Protein AF-A0A3D0ZCY0-F1 (afdb_monomer_lite)

Secondary structure (DSSP, 8-state):
--EEEEEEEEETTEEEEEEEEE-SS-S-------TTTHHHHHHHHHHHHHTTPPP--SS-TTS--EEEEE-TTSPBPPGGG-----TT-S----TT-TTSSS-HHHHHHHHHHHHHHHHHHHHHHHHHHHHH---

Sequence (135 aa):
MTKLKIYLENCYGIKKMEATLDFSEKNIVSIYAPNGIMKTSFAKTFEDICTNNITVDRIFHDRLTKREIKNDANASLAPEEIFVIKSYVAEYESDKVSTLLVNKELRKEYESIYEDIDKKKQNLLKNLKKISGFK

pLDDT: mean 83.45, std 13.23, range [45.06, 96.5]

Foldseek 3Di:
DFKKWWWKDLFQPCNTDTDIDGPNVHVDDDDDDDPDTDPVSVLVLLVCQLVVHDGHHPPDRPDDIDTQIADPVRDGDHSVNGDRDDPPDPDDDDPPPPPDPDDVVVSVVVVVVVVVVVVVVVVVVVVCCVVVVPD

Structure (mmCIF, N/CA/C/O backbone):
data_AF-A0A3D0ZCY0-F1
#
_entry.id   AF-A0A3D0ZCY0-F1
#
loop_
_atom_site.group_PDB
_atom_site.id
_atom_site.type_symbol
_atom_site.label_atom_id
_atom_site.label_alt_id
_atom_site.label_comp_id
_atom_site.label_asym_id
_atom_site.label_entity_id
_atom_site.label_seq_id
_atom_site.pdbx_PDB_ins_code
_atom_site.Cartn_x
_atom_site.Cartn_y
_atom_site.Cartn_z
_atom_site.occupancy
_atom_site.B_iso_or_equiv
_atom_site.auth_seq_id
_atom_site.auth_comp_id
_atom_site.auth_asym_id
_atom_site.auth_atom_id
_atom_site.pdbx_PDB_model_num
ATOM 1 N N . MET A 1 1 ? 9.627 6.728 8.991 1.00 68.38 1 MET A N 1
ATOM 2 C CA . MET A 1 1 ? 10.068 6.387 7.629 1.00 68.38 1 MET A CA 1
ATOM 3 C C . MET A 1 1 ? 10.230 7.682 6.857 1.00 68.38 1 MET A C 1
ATOM 5 O O . MET A 1 1 ? 9.286 8.462 6.830 1.00 68.38 1 MET A O 1
ATOM 9 N N . THR A 1 2 ? 11.420 7.949 6.332 1.00 86.69 2 THR A N 1
ATOM 10 C CA . THR A 1 2 ? 11.759 9.179 5.608 1.00 86.69 2 THR A CA 1
ATOM 11 C C . THR A 1 2 ? 11.940 8.933 4.120 1.00 86.69 2 THR A C 1
ATOM 13 O O . THR A 1 2 ? 11.706 9.851 3.354 1.00 86.69 2 THR A O 1
ATOM 16 N N . LYS A 1 3 ? 12.282 7.723 3.672 1.00 92.75 3 LYS A N 1
ATOM 17 C CA . LYS A 1 3 ? 12.366 7.384 2.249 1.00 92.75 3 LYS A CA 1
ATOM 18 C C . LYS A 1 3 ? 11.658 6.072 1.952 1.00 92.75 3 LYS A C 1
ATOM 20 O O . LYS A 1 3 ? 11.746 5.100 2.702 1.00 92.75 3 LYS A O 1
ATOM 25 N N . LEU A 1 4 ? 10.981 6.044 0.808 1.00 94.38 4 LEU A N 1
ATOM 26 C CA . LEU A 1 4 ? 10.402 4.837 0.238 1.00 94.38 4 LEU A CA 1
ATOM 27 C C . LEU A 1 4 ? 11.034 4.544 -1.113 1.00 94.38 4 LEU A C 1
ATOM 29 O O . LEU A 1 4 ? 10.813 5.277 -2.075 1.00 94.38 4 LEU A O 1
ATOM 33 N N . LYS A 1 5 ? 11.799 3.459 -1.194 1.00 96.12 5 LYS A N 1
ATOM 34 C CA . LYS A 1 5 ? 12.363 2.963 -2.449 1.00 96.12 5 LYS A CA 1
ATOM 35 C C . LYS A 1 5 ? 11.337 2.072 -3.126 1.00 96.12 5 LYS A C 1
ATOM 37 O O . LYS A 1 5 ? 10.848 1.118 -2.525 1.00 96.12 5 LYS A O 1
ATOM 42 N N . ILE A 1 6 ? 11.024 2.390 -4.372 1.00 95.56 6 ILE A N 1
ATOM 43 C CA . ILE A 1 6 ? 10.016 1.712 -5.173 1.00 95.56 6 ILE A CA 1
ATOM 44 C C . ILE A 1 6 ? 10.688 1.196 -6.435 1.00 95.56 6 ILE A C 1
ATOM 46 O O . ILE A 1 6 ? 11.246 1.974 -7.208 1.00 95.56 6 ILE A O 1
ATOM 50 N N . TYR A 1 7 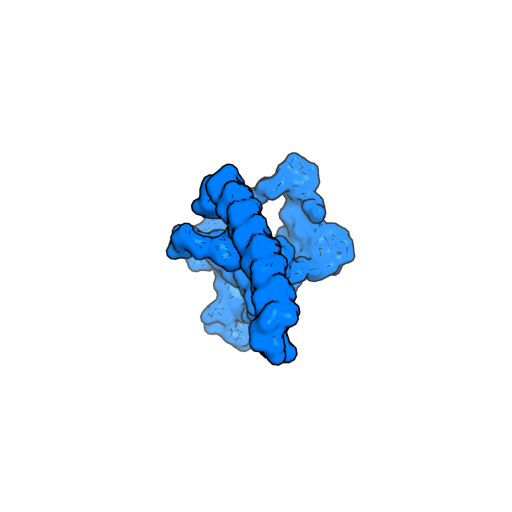? 10.574 -0.106 -6.654 1.00 96.50 7 TYR A N 1
ATOM 51 C CA . TYR A 1 7 ? 10.908 -0.767 -7.901 1.00 96.50 7 TYR A CA 1
ATOM 52 C C . TYR A 1 7 ? 9.735 -1.658 -8.311 1.00 96.50 7 TYR A C 1
ATOM 54 O O . TYR A 1 7 ? 9.429 -2.654 -7.654 1.00 96.50 7 TYR A O 1
ATOM 62 N N . LEU A 1 8 ? 9.060 -1.278 -9.393 1.00 95.38 8 LEU A N 1
ATOM 63 C CA . LEU A 1 8 ? 7.928 -2.004 -9.963 1.00 95.38 8 LEU A CA 1
ATOM 64 C C . LEU A 1 8 ? 8.238 -2.361 -11.416 1.00 95.38 8 LEU A C 1
ATOM 66 O O . LEU A 1 8 ? 8.637 -1.493 -12.191 1.00 95.38 8 LEU A O 1
ATOM 70 N N . GLU A 1 9 ? 8.007 -3.609 -11.803 1.00 95.12 9 GLU A N 1
ATOM 71 C CA . GLU A 1 9 ? 8.164 -4.101 -13.173 1.00 95.12 9 GLU A CA 1
ATOM 72 C C . GLU A 1 9 ? 7.003 -5.047 -13.497 1.00 95.12 9 GLU A C 1
ATOM 74 O O . GLU A 1 9 ? 6.728 -5.970 -12.733 1.00 95.12 9 GLU A O 1
ATOM 79 N N . ASN A 1 10 ? 6.307 -4.811 -14.610 1.00 93.94 10 ASN A N 1
ATOM 80 C CA . ASN A 1 10 ? 5.100 -5.543 -15.021 1.00 93.94 10 ASN A CA 1
ATOM 81 C C . ASN A 1 10 ? 4.007 -5.623 -13.927 1.00 93.94 10 ASN A C 1
ATOM 83 O O . ASN A 1 10 ? 3.350 -6.649 -13.765 1.00 93.94 10 ASN A O 1
ATOM 87 N N . CYS A 1 11 ? 3.801 -4.542 -13.164 1.00 93.75 11 CYS A N 1
ATOM 88 C CA . CYS A 1 11 ? 2.752 -4.450 -12.136 1.00 93.75 11 CYS A CA 1
ATOM 89 C C . CYS A 1 11 ? 1.505 -3.770 -12.712 1.00 93.75 11 CYS A C 1
ATOM 91 O O . CYS A 1 11 ? 1.524 -2.559 -12.948 1.00 93.75 11 CYS A O 1
ATOM 93 N N . TYR A 1 12 ? 0.427 -4.518 -12.978 1.00 92.19 12 TYR A N 1
ATOM 94 C CA . TYR A 1 12 ? -0.819 -3.996 -13.568 1.00 92.19 12 TYR A CA 1
ATOM 95 C C . TYR A 1 12 ? -0.641 -3.165 -14.860 1.00 92.19 12 TYR A C 1
ATOM 97 O O . TYR A 1 12 ? -1.479 -2.330 -15.194 1.00 92.19 12 TYR A O 1
ATOM 105 N N . GLY A 1 13 ? 0.431 -3.404 -15.623 1.00 87.81 13 GLY A N 1
ATOM 106 C CA . GLY A 1 13 ? 0.763 -2.653 -16.840 1.00 87.81 13 GLY A CA 1
ATOM 107 C C . GLY A 1 13 ? 1.772 -1.512 -16.644 1.00 87.81 13 GLY A C 1
ATOM 108 O O . GLY A 1 13 ? 2.131 -0.839 -17.614 1.00 87.81 13 GLY A O 1
ATOM 109 N N . ILE A 1 14 ? 2.286 -1.299 -15.426 1.00 91.25 14 ILE A N 1
ATOM 110 C CA . ILE A 1 14 ? 3.510 -0.517 -15.208 1.00 91.25 14 ILE A CA 1
ATOM 111 C C . ILE A 1 14 ? 4.674 -1.321 -15.786 1.00 91.25 14 ILE A C 1
ATOM 113 O O . ILE A 1 14 ? 5.086 -2.310 -15.190 1.00 91.25 14 ILE A O 1
ATOM 117 N N . LYS A 1 15 ? 5.211 -0.898 -16.939 1.00 89.75 15 LYS A N 1
ATOM 118 C CA . LYS A 1 15 ? 6.360 -1.571 -17.573 1.00 89.75 15 LYS A CA 1
ATOM 119 C C . LYS A 1 15 ? 7.564 -1.609 -16.633 1.00 89.75 15 LYS A C 1
ATOM 121 O O . LYS A 1 15 ? 8.056 -2.681 -16.321 1.00 89.75 15 LYS A O 1
ATOM 126 N N . LYS A 1 16 ? 8.002 -0.434 -16.179 1.00 92.56 16 LYS A N 1
ATOM 127 C CA . LYS A 1 16 ? 9.056 -0.262 -15.181 1.00 92.56 16 LYS A CA 1
ATOM 128 C C . LYS A 1 16 ? 8.866 1.078 -14.472 1.00 92.56 16 LYS A C 1
ATOM 130 O O . LYS A 1 16 ? 8.587 2.081 -15.129 1.00 92.56 16 LYS A O 1
ATOM 135 N N . MET A 1 17 ? 9.029 1.100 -13.158 1.00 92.06 17 MET A N 1
ATOM 136 C CA . MET A 1 17 ? 9.092 2.305 -12.338 1.00 92.06 17 MET A CA 1
ATOM 137 C C . MET A 1 17 ? 10.159 2.100 -11.272 1.00 92.06 17 MET A C 1
ATOM 139 O O . MET A 1 17 ? 10.084 1.150 -10.502 1.00 92.06 17 MET A O 1
ATOM 143 N N . GLU A 1 18 ? 11.124 3.008 -11.226 1.00 95.69 18 GLU A N 1
ATOM 144 C CA . GLU A 1 18 ? 12.181 3.029 -10.224 1.00 95.69 18 GLU A CA 1
ATOM 145 C C . GLU A 1 18 ? 12.243 4.446 -9.661 1.00 95.69 18 GLU A C 1
ATOM 147 O O . GLU A 1 18 ? 12.520 5.399 -10.388 1.00 95.69 18 GLU A O 1
ATOM 152 N N . ALA A 1 19 ? 11.870 4.601 -8.395 1.00 94.12 19 ALA A N 1
ATOM 153 C CA . ALA A 1 19 ? 11.757 5.904 -7.757 1.00 94.12 19 ALA A CA 1
ATOM 154 C C . ALA A 1 19 ? 12.033 5.796 -6.259 1.00 94.12 19 ALA A C 1
ATOM 156 O O . ALA A 1 19 ? 11.746 4.781 -5.630 1.00 94.12 19 ALA A O 1
ATOM 157 N N . THR A 1 20 ? 12.552 6.873 -5.676 1.00 94.94 20 THR A N 1
ATOM 158 C CA . THR A 1 20 ? 12.608 7.034 -4.221 1.00 94.94 20 THR A CA 1
ATOM 159 C C . THR A 1 20 ? 11.703 8.194 -3.840 1.00 94.94 20 THR A C 1
ATOM 161 O O . THR A 1 20 ? 11.930 9.316 -4.285 1.00 94.94 20 THR A O 1
ATOM 164 N N . LEU A 1 21 ? 10.666 7.922 -3.050 1.00 93.75 21 LEU A N 1
ATOM 165 C CA . LEU A 1 21 ? 9.806 8.956 -2.483 1.00 93.75 21 LEU A CA 1
ATOM 166 C C . LEU A 1 21 ? 10.451 9.444 -1.188 1.00 93.75 21 LEU A C 1
ATOM 168 O O . LEU A 1 21 ? 10.631 8.650 -0.266 1.00 93.75 21 LEU A O 1
ATOM 172 N N . ASP A 1 22 ? 10.832 10.717 -1.142 1.00 93.00 22 ASP A N 1
ATOM 173 C CA . ASP A 1 22 ? 11.452 11.336 0.027 1.00 93.00 22 ASP A CA 1
ATOM 174 C C . ASP A 1 22 ? 10.403 12.118 0.825 1.00 93.00 22 ASP A C 1
ATOM 176 O O . ASP A 1 22 ? 9.752 13.026 0.310 1.00 93.00 22 ASP A O 1
ATOM 180 N N . PHE A 1 23 ? 10.239 11.727 2.081 1.00 92.44 23 PHE A N 1
ATOM 181 C CA . PHE A 1 23 ? 9.330 12.293 3.066 1.00 92.44 23 PHE A CA 1
ATOM 182 C C . PHE A 1 23 ? 10.063 13.094 4.158 1.00 92.44 23 PHE A C 1
ATOM 184 O O . PHE A 1 23 ? 9.449 13.462 5.159 1.00 92.44 23 PHE A O 1
ATOM 191 N N . SER A 1 24 ? 11.374 13.331 4.015 1.00 90.12 24 SER A N 1
ATOM 192 C CA . SER A 1 24 ? 12.184 14.046 5.015 1.00 90.12 24 SER A CA 1
ATOM 193 C C . SER A 1 24 ? 11.768 15.508 5.196 1.00 90.12 24 SER A C 1
ATOM 195 O O . SER A 1 24 ? 11.722 15.985 6.327 1.00 90.12 24 SER A O 1
ATOM 197 N N . GLU A 1 25 ? 11.421 16.201 4.108 1.00 88.56 25 GLU A N 1
ATOM 198 C CA . GLU A 1 25 ? 10.946 17.591 4.157 1.00 88.56 25 GLU A CA 1
ATOM 199 C C . GLU A 1 25 ? 9.425 17.698 4.339 1.00 88.56 25 GLU A C 1
ATOM 201 O O . GLU A 1 25 ? 8.939 18.583 5.044 1.00 88.56 25 GLU A O 1
ATOM 206 N N . LYS A 1 26 ? 8.652 16.814 3.689 1.00 90.00 26 LYS A N 1
ATOM 207 C CA . LYS A 1 26 ? 7.181 16.790 3.743 1.00 90.00 26 LYS A CA 1
ATOM 208 C C . LYS A 1 26 ? 6.667 15.361 3.805 1.00 90.00 26 LYS A C 1
ATOM 210 O O . LYS A 1 26 ? 7.101 14.509 3.048 1.00 90.00 26 LYS A O 1
ATOM 215 N N . ASN A 1 27 ? 5.638 15.118 4.607 1.00 89.31 27 ASN A N 1
ATOM 216 C CA . ASN A 1 27 ? 4.989 13.807 4.731 1.00 89.31 27 ASN A CA 1
ATOM 217 C C . ASN A 1 27 ? 4.000 13.479 3.591 1.00 89.31 27 ASN A C 1
ATOM 219 O O . ASN A 1 27 ? 3.221 12.536 3.708 1.00 89.31 27 ASN A O 1
ATOM 223 N N . ILE A 1 28 ? 3.996 14.261 2.508 1.00 90.94 28 ILE A N 1
ATOM 224 C CA . ILE A 1 28 ? 3.062 14.127 1.386 1.00 90.94 28 ILE A CA 1
ATOM 225 C C . ILE A 1 28 ? 3.850 14.198 0.083 1.00 90.94 28 ILE A C 1
ATOM 227 O O . ILE A 1 28 ? 4.629 15.126 -0.131 1.00 90.94 28 ILE A O 1
ATOM 231 N N . VAL A 1 29 ? 3.575 13.252 -0.814 1.00 92.06 29 VAL A N 1
ATOM 232 C CA . VAL A 1 29 ? 4.116 13.224 -2.174 1.00 92.06 29 VAL A CA 1
ATOM 233 C C . VAL A 1 29 ? 2.963 13.170 -3.168 1.00 92.06 29 VAL A C 1
ATOM 235 O O . VAL A 1 29 ? 2.018 12.402 -2.997 1.00 92.06 29 VAL A O 1
ATOM 238 N N . SER A 1 30 ? 3.046 13.986 -4.219 1.00 91.06 30 SER A N 1
ATOM 239 C CA . SER A 1 30 ? 2.096 13.961 -5.331 1.00 91.06 30 SER A CA 1
ATOM 240 C C . SER A 1 30 ? 2.694 13.194 -6.503 1.00 91.06 30 SER A C 1
ATOM 242 O O . SER A 1 30 ? 3.794 13.504 -6.961 1.00 91.06 30 SER A O 1
ATOM 244 N N . ILE A 1 31 ? 1.968 12.192 -6.995 1.00 88.38 31 ILE A N 1
ATOM 245 C CA . ILE A 1 31 ? 2.365 11.405 -8.163 1.00 88.38 31 ILE A CA 1
ATOM 246 C C . ILE A 1 31 ? 1.540 11.880 -9.356 1.00 88.38 31 ILE A C 1
ATOM 248 O O . ILE A 1 31 ? 0.332 11.645 -9.431 1.00 88.38 31 ILE A O 1
ATOM 252 N N . TYR A 1 32 ? 2.207 12.525 -10.312 1.00 87.88 32 TYR A N 1
ATOM 253 C CA . TYR A 1 32 ? 1.600 12.942 -11.571 1.00 87.88 32 TYR A CA 1
ATOM 254 C C . TYR A 1 32 ? 2.002 11.995 -12.700 1.00 87.88 32 TYR A C 1
ATOM 256 O O . TYR A 1 32 ? 3.180 11.734 -12.926 1.00 87.88 32 TYR A O 1
ATOM 264 N N . ALA A 1 33 ? 1.014 11.486 -13.430 1.00 85.31 33 ALA A N 1
ATOM 265 C CA . ALA A 1 33 ? 1.236 10.640 -14.595 1.00 85.31 33 ALA A CA 1
ATOM 266 C C . ALA A 1 33 ? 0.080 10.789 -15.596 1.00 85.31 33 ALA A C 1
ATOM 268 O O . ALA A 1 33 ? -1.003 11.231 -15.197 1.00 85.31 33 ALA A O 1
ATOM 269 N N . PRO A 1 34 ? 0.255 10.392 -16.870 1.00 81.44 34 PRO A N 1
ATOM 270 C CA . PRO A 1 34 ? -0.809 10.414 -17.871 1.00 81.44 34 PRO A CA 1
ATOM 271 C C . PRO A 1 34 ? -2.017 9.552 -17.480 1.00 81.44 34 PRO A C 1
ATOM 273 O O . PRO A 1 34 ? -1.967 8.716 -16.568 1.00 81.44 34 PRO A O 1
ATOM 276 N N . ASN A 1 35 ? -3.137 9.763 -18.165 1.00 76.81 35 ASN A N 1
ATOM 277 C CA . ASN A 1 35 ? -4.313 8.909 -18.017 1.00 76.81 35 ASN A CA 1
ATOM 278 C C . ASN A 1 35 ? -4.075 7.550 -18.683 1.00 76.81 35 ASN A C 1
ATOM 280 O O . ASN A 1 35 ? -3.337 7.449 -19.658 1.00 76.81 35 ASN A O 1
ATOM 284 N N . GLY A 1 36 ? -4.700 6.505 -18.142 1.00 68.81 36 GLY A N 1
ATOM 285 C CA . GLY A 1 36 ? -4.790 5.207 -18.809 1.00 68.81 36 GLY A CA 1
ATOM 286 C C . GLY A 1 36 ? -4.287 4.024 -17.995 1.00 68.81 36 GLY A C 1
ATOM 287 O O . GLY A 1 36 ? -4.947 2.995 -18.020 1.00 68.81 36 GLY A O 1
ATOM 288 N N . ILE A 1 37 ? -3.160 4.115 -17.277 1.00 71.31 37 ILE A N 1
ATOM 289 C CA . ILE A 1 37 ? -2.594 2.922 -16.606 1.00 71.31 37 ILE A CA 1
ATOM 290 C C . ILE A 1 37 ? -1.859 3.271 -15.305 1.00 71.31 37 ILE A C 1
ATOM 292 O O . ILE A 1 37 ? -2.148 2.671 -14.277 1.00 71.31 37 ILE A O 1
ATOM 296 N N . MET A 1 38 ? -0.957 4.258 -15.299 1.00 85.94 38 MET A N 1
ATOM 297 C CA . MET A 1 38 ? 0.034 4.416 -14.219 1.00 85.94 38 MET A CA 1
ATOM 298 C C . MET A 1 38 ? -0.570 4.666 -12.824 1.00 85.94 38 MET A C 1
ATOM 300 O O . MET A 1 38 ? -0.352 3.859 -11.927 1.00 85.94 38 MET A O 1
ATOM 304 N N . LYS A 1 39 ? -1.373 5.727 -12.642 1.00 90.00 39 LYS A N 1
ATOM 305 C CA . LYS A 1 39 ? -1.881 6.147 -11.316 1.00 90.00 39 LYS A CA 1
ATOM 306 C C . LYS A 1 39 ? -2.717 5.058 -10.635 1.00 90.00 39 LYS A C 1
ATOM 308 O O . LYS A 1 39 ? -2.485 4.705 -9.484 1.00 90.00 39 LYS A O 1
ATOM 313 N N . THR A 1 40 ? -3.665 4.486 -11.376 1.00 88.94 40 THR A N 1
ATOM 314 C CA . THR A 1 40 ? -4.536 3.414 -10.878 1.00 88.94 40 THR A CA 1
ATOM 315 C C . THR A 1 40 ? -3.765 2.114 -10.652 1.00 88.94 40 THR A C 1
ATOM 317 O O . THR A 1 40 ? -4.018 1.433 -9.665 1.00 88.94 40 THR A O 1
ATOM 320 N N . SER A 1 41 ? -2.808 1.774 -11.521 1.00 92.06 41 SER A N 1
ATOM 321 C CA . SER A 1 41 ? -1.967 0.576 -11.353 1.00 92.06 41 SER A CA 1
ATOM 322 C C . SER A 1 41 ? -1.050 0.688 -10.144 1.00 92.06 41 SER A C 1
ATOM 324 O O . SER A 1 41 ? -0.857 -0.290 -9.427 1.00 92.06 41 SER A O 1
ATOM 326 N N . PHE A 1 42 ? -0.534 1.889 -9.877 1.00 93.12 42 PHE A N 1
ATOM 327 C CA . PHE A 1 42 ? 0.261 2.172 -8.691 1.00 93.12 42 PHE A CA 1
ATOM 328 C C . PHE A 1 42 ? -0.570 1.961 -7.422 1.00 93.12 42 PHE A C 1
ATOM 330 O O . PHE A 1 42 ? -0.172 1.183 -6.562 1.00 93.12 42 PHE A O 1
ATOM 337 N N . ALA A 1 43 ? -1.770 2.552 -7.350 1.00 92.06 43 ALA A N 1
ATOM 338 C CA . ALA A 1 43 ? -2.676 2.355 -6.217 1.00 92.06 43 ALA A CA 1
ATOM 339 C C . ALA A 1 43 ? -3.030 0.871 -5.997 1.00 92.06 43 ALA A C 1
ATOM 341 O O . ALA A 1 43 ? -2.932 0.388 -4.874 1.00 92.06 43 ALA A O 1
ATOM 342 N N . LYS A 1 44 ? -3.348 0.126 -7.067 1.00 92.25 44 LYS A N 1
ATOM 343 C CA . LYS A 1 44 ? -3.619 -1.324 -6.995 1.00 92.25 44 LYS A CA 1
ATOM 344 C C . LYS A 1 44 ? -2.417 -2.145 -6.531 1.00 92.25 44 LYS A C 1
ATOM 346 O O . LYS A 1 44 ? -2.576 -3.107 -5.796 1.00 92.25 44 LYS A O 1
ATOM 351 N N . THR A 1 45 ? -1.207 -1.758 -6.930 1.00 94.38 45 THR A N 1
ATOM 352 C CA . THR A 1 45 ? 0.019 -2.443 -6.492 1.00 94.38 45 THR A CA 1
ATOM 353 C C . THR A 1 45 ? 0.217 -2.321 -4.978 1.00 94.38 45 THR A C 1
ATOM 355 O O . THR A 1 45 ? 0.640 -3.279 -4.340 1.00 94.38 45 THR A O 1
ATOM 358 N N . PHE A 1 46 ? -0.100 -1.159 -4.397 1.00 94.12 46 PHE A N 1
ATOM 359 C CA . PHE A 1 46 ? -0.076 -0.955 -2.943 1.00 94.12 46 PHE A CA 1
ATOM 360 C C . PHE A 1 46 ? -1.256 -1.632 -2.241 1.00 94.12 46 PHE A C 1
ATOM 362 O O . PHE A 1 46 ? -1.096 -2.138 -1.133 1.00 94.12 46 PHE A O 1
ATOM 369 N N . GLU A 1 47 ? -2.419 -1.679 -2.890 1.00 92.25 47 GLU A N 1
ATOM 370 C CA . GLU A 1 47 ? -3.589 -2.398 -2.389 1.00 92.25 47 GLU A CA 1
ATOM 371 C C . GLU A 1 47 ? -3.279 -3.886 -2.214 1.00 92.25 47 GLU A C 1
ATOM 373 O O . GLU A 1 47 ? -3.534 -4.433 -1.147 1.00 92.25 47 GLU A O 1
ATOM 378 N N . ASP A 1 48 ? -2.624 -4.504 -3.200 1.00 94.50 48 ASP A N 1
ATOM 379 C CA . ASP A 1 48 ? -2.208 -5.901 -3.097 1.00 94.50 48 ASP A CA 1
ATOM 380 C C . ASP A 1 48 ? -1.247 -6.156 -1.933 1.00 94.50 48 ASP A C 1
ATOM 382 O O . ASP A 1 48 ? -1.222 -7.259 -1.402 1.00 94.50 48 ASP A O 1
ATOM 386 N N . ILE A 1 49 ? -0.424 -5.181 -1.534 1.00 92.44 49 ILE A N 1
ATOM 387 C CA . ILE A 1 49 ? 0.435 -5.353 -0.354 1.00 92.44 49 ILE A CA 1
ATOM 388 C C . ILE A 1 49 ? -0.426 -5.375 0.910 1.00 92.44 49 ILE A C 1
ATOM 390 O O . ILE A 1 49 ? -0.249 -6.254 1.746 1.00 92.44 49 ILE A O 1
ATOM 394 N N . CYS A 1 50 ? -1.382 -4.450 1.020 1.00 88.00 50 CYS A N 1
ATOM 395 C CA . CYS A 1 50 ? -2.308 -4.361 2.150 1.00 88.00 50 CYS A CA 1
ATOM 396 C C . CYS A 1 50 ? -3.158 -5.635 2.312 1.00 88.00 50 CYS A C 1
ATOM 398 O O . CYS A 1 50 ? -3.386 -6.092 3.427 1.00 88.00 50 CYS A O 1
ATOM 400 N N . THR A 1 51 ? -3.588 -6.249 1.207 1.00 88.38 51 THR A N 1
ATOM 401 C CA . THR A 1 51 ? -4.397 -7.481 1.225 1.00 88.38 51 THR A CA 1
ATOM 402 C C . THR A 1 51 ? -3.567 -8.761 1.110 1.00 88.38 51 THR A C 1
ATOM 404 O O . THR A 1 51 ? -4.129 -9.843 0.965 1.00 88.38 51 THR A O 1
ATOM 407 N N . ASN A 1 52 ? -2.235 -8.648 1.157 1.00 88.69 52 ASN A N 1
ATOM 408 C CA . ASN A 1 52 ? -1.281 -9.747 1.005 1.00 88.69 52 ASN A CA 1
ATOM 409 C C . ASN A 1 52 ? -1.462 -10.575 -0.290 1.00 88.69 52 ASN A C 1
ATOM 411 O O . ASN A 1 52 ? -1.193 -11.776 -0.333 1.00 88.69 52 ASN A O 1
ATOM 415 N N . ASN A 1 53 ? -1.903 -9.918 -1.363 1.00 92.12 53 ASN A N 1
ATOM 416 C CA . ASN A 1 53 ? -2.042 -10.487 -2.697 1.00 92.12 53 ASN A CA 1
ATOM 417 C C . ASN A 1 53 ? -0.736 -10.390 -3.500 1.00 92.12 53 ASN A C 1
ATOM 419 O O . ASN A 1 53 ? 0.110 -9.500 -3.313 1.00 92.12 53 ASN A O 1
ATOM 423 N N . ILE A 1 54 ? -0.601 -11.305 -4.459 1.00 91.00 54 ILE A N 1
ATOM 424 C CA . ILE A 1 54 ? 0.461 -11.276 -5.463 1.00 91.00 54 ILE A CA 1
ATOM 425 C C . ILE A 1 54 ? 0.068 -10.272 -6.544 1.00 91.00 54 ILE A C 1
ATOM 427 O O . ILE A 1 54 ? -0.989 -10.395 -7.159 1.00 91.00 54 ILE A O 1
ATOM 431 N N . THR A 1 55 ? 0.939 -9.300 -6.803 1.00 93.19 55 THR A N 1
ATOM 432 C CA . THR A 1 55 ? 0.764 -8.391 -7.937 1.00 93.19 55 THR A CA 1
ATOM 433 C C . THR A 1 55 ? 1.184 -9.080 -9.226 1.00 93.19 55 THR A C 1
ATOM 435 O O . THR A 1 55 ? 2.246 -9.700 -9.279 1.00 93.19 55 THR A O 1
ATOM 438 N N . VAL A 1 56 ? 0.370 -8.927 -10.269 1.00 92.94 56 VAL A N 1
ATOM 439 C CA . VAL A 1 56 ? 0.603 -9.494 -11.604 1.00 92.94 56 VAL A CA 1
ATOM 440 C C . VAL A 1 56 ? 0.380 -8.446 -12.695 1.00 92.94 56 VAL A C 1
ATOM 442 O O . VAL A 1 56 ? -0.252 -7.404 -12.474 1.00 92.94 56 VAL A O 1
ATOM 445 N N . ASP A 1 57 ? 0.901 -8.698 -13.894 1.00 90.38 57 ASP A N 1
ATOM 446 C CA . ASP A 1 57 ? 0.541 -7.903 -15.066 1.00 90.38 57 ASP A CA 1
ATOM 447 C C . ASP A 1 57 ? -0.924 -8.166 -15.444 1.00 90.38 57 ASP A C 1
ATOM 449 O O . ASP A 1 57 ? -1.414 -9.291 -15.385 1.00 90.38 57 ASP A O 1
ATOM 453 N N . ARG A 1 58 ? -1.639 -7.109 -15.838 1.00 84.31 58 ARG A N 1
ATOM 454 C CA . ARG A 1 58 ? -3.069 -7.193 -16.160 1.00 84.31 58 ARG A CA 1
ATOM 455 C C . ARG A 1 58 ? -3.338 -7.830 -17.527 1.00 84.31 58 ARG A C 1
ATOM 457 O O . ARG A 1 58 ? -4.424 -8.355 -17.746 1.00 84.31 58 ARG A O 1
ATOM 464 N N . ILE A 1 59 ? -2.414 -7.670 -18.471 1.00 84.81 59 ILE A N 1
ATOM 465 C CA . ILE A 1 59 ? -2.600 -8.049 -19.877 1.00 84.81 59 ILE A CA 1
ATOM 466 C C . ILE A 1 59 ? -1.807 -9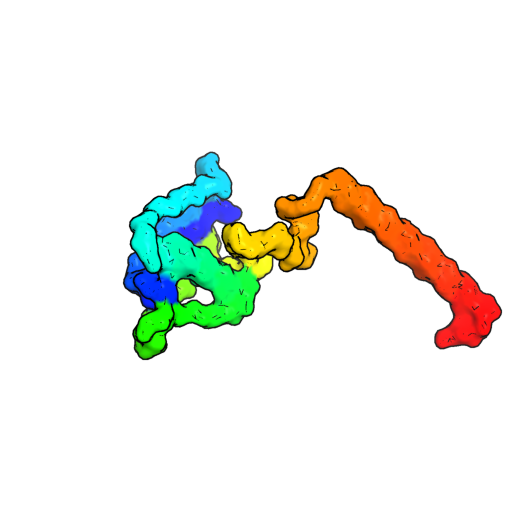.319 -20.180 1.00 84.81 59 ILE A C 1
ATOM 468 O O . ILE A 1 59 ? -2.320 -10.221 -20.836 1.00 84.81 59 ILE A O 1
ATOM 472 N N . PHE A 1 60 ? -0.567 -9.397 -19.698 1.00 86.56 60 PHE A N 1
ATOM 473 C CA . PHE A 1 60 ? 0.352 -10.487 -20.011 1.00 86.56 60 PHE A CA 1
ATOM 474 C C . PHE A 1 60 ? 0.730 -11.255 -18.747 1.00 86.56 60 PHE A C 1
ATOM 476 O O . PHE A 1 60 ? 1.786 -11.013 -18.168 1.00 86.56 60 PHE A O 1
ATOM 483 N N . HIS A 1 61 ? -0.123 -12.196 -18.346 1.00 83.25 61 HIS A N 1
ATOM 484 C CA . HIS A 1 61 ? 0.051 -12.986 -17.121 1.00 83.25 61 HIS A CA 1
ATOM 485 C C . HIS A 1 61 ? 1.369 -13.782 -17.069 1.00 83.25 61 HIS A C 1
ATOM 487 O O . HIS A 1 61 ? 1.865 -14.055 -15.982 1.00 83.25 61 HIS A O 1
ATOM 493 N N . ASP A 1 62 ? 1.970 -14.092 -18.223 1.00 86.88 62 ASP A N 1
ATOM 494 C CA . ASP A 1 62 ? 3.243 -14.823 -18.307 1.00 86.88 62 ASP A CA 1
ATOM 495 C C . ASP A 1 62 ? 4.475 -13.950 -18.010 1.00 86.88 62 ASP A C 1
ATOM 497 O O . ASP A 1 62 ? 5.596 -14.453 -17.902 1.00 86.88 62 ASP A O 1
ATOM 501 N N . ARG A 1 63 ? 4.314 -12.622 -17.913 1.00 88.88 63 ARG A N 1
ATOM 502 C CA . ARG A 1 63 ? 5.433 -11.734 -17.589 1.00 88.88 63 ARG A CA 1
ATOM 503 C C . ARG A 1 63 ? 5.796 -11.862 -16.122 1.00 88.88 63 ARG A C 1
ATOM 505 O O . ARG A 1 63 ? 4.946 -11.769 -15.245 1.00 88.88 63 ARG A O 1
ATOM 512 N N . LEU A 1 64 ? 7.096 -11.964 -15.860 1.00 91.12 64 LEU A N 1
ATOM 513 C CA . LEU A 1 64 ? 7.617 -11.880 -14.503 1.00 91.12 64 LEU A CA 1
ATOM 514 C C . LEU A 1 64 ? 7.346 -10.483 -13.937 1.00 91.12 64 LEU A C 1
ATOM 516 O O . LEU A 1 64 ? 7.897 -9.483 -14.413 1.00 91.12 64 LEU A O 1
ATOM 520 N N . THR A 1 65 ? 6.496 -10.433 -12.919 1.00 94.12 65 THR A N 1
ATOM 521 C CA . THR A 1 65 ? 6.223 -9.225 -12.146 1.00 94.12 65 THR A CA 1
ATOM 522 C C . THR A 1 65 ? 7.249 -9.086 -11.028 1.00 94.12 65 THR A C 1
ATOM 524 O O . THR A 1 65 ? 7.518 -10.036 -10.293 1.00 94.12 65 THR A O 1
ATOM 527 N N . LYS A 1 66 ? 7.813 -7.886 -10.874 1.00 95.06 66 LYS A N 1
ATOM 528 C CA . LYS A 1 66 ? 8.664 -7.537 -9.731 1.00 95.06 66 LYS A CA 1
ATOM 529 C C . LYS A 1 66 ? 8.037 -6.387 -8.964 1.00 95.06 66 LYS A C 1
ATOM 531 O O . LYS A 1 66 ? 7.820 -5.312 -9.518 1.00 95.06 66 LYS A O 1
ATOM 536 N N . ARG A 1 67 ? 7.781 -6.617 -7.679 1.00 95.06 67 ARG A N 1
ATOM 537 C CA . ARG A 1 67 ? 7.273 -5.623 -6.730 1.00 95.06 67 ARG A CA 1
ATOM 538 C C . ARG A 1 67 ? 8.230 -5.546 -5.549 1.00 95.06 67 ARG A C 1
ATOM 540 O O . ARG A 1 67 ? 8.171 -6.388 -4.658 1.00 95.06 67 ARG A O 1
ATOM 547 N N . GLU A 1 68 ? 9.080 -4.527 -5.528 1.00 95.12 68 GLU A N 1
ATOM 548 C CA . GLU A 1 68 ? 9.938 -4.222 -4.385 1.00 95.12 68 GLU A CA 1
ATOM 549 C C . GLU A 1 68 ? 9.634 -2.822 -3.867 1.00 95.12 68 GLU A C 1
ATOM 551 O O . GLU A 1 68 ? 9.855 -1.817 -4.542 1.00 95.12 68 GLU A O 1
ATOM 556 N N . ILE A 1 69 ? 9.110 -2.761 -2.649 1.00 94.38 69 ILE A N 1
ATOM 557 C CA . ILE A 1 69 ? 8.795 -1.515 -1.961 1.00 94.38 69 ILE A CA 1
ATOM 558 C C . ILE A 1 69 ? 9.461 -1.603 -0.590 1.00 94.38 69 ILE A C 1
ATOM 560 O O . ILE A 1 69 ? 9.092 -2.444 0.229 1.00 94.38 69 ILE A O 1
ATOM 564 N N . LYS A 1 70 ? 10.499 -0.787 -0.386 1.00 94.75 70 LYS A N 1
ATOM 565 C CA . LYS A 1 70 ? 11.414 -0.875 0.758 1.00 94.75 70 LYS A CA 1
ATOM 566 C C . LYS A 1 70 ? 11.527 0.459 1.483 1.00 94.75 70 LYS A C 1
ATOM 568 O O . LYS A 1 70 ? 11.608 1.513 0.850 1.00 94.75 70 LYS A O 1
ATOM 573 N N . ASN A 1 71 ? 11.575 0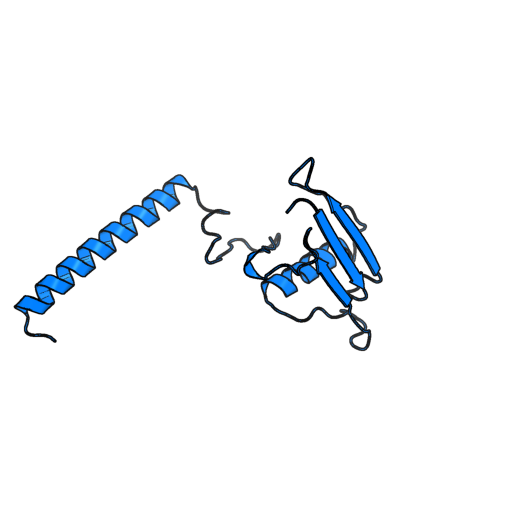.399 2.807 1.00 91.75 71 ASN A N 1
ATOM 574 C CA . ASN A 1 71 ? 11.794 1.555 3.672 1.00 91.75 71 ASN A CA 1
ATOM 575 C C . ASN A 1 71 ? 13.293 1.910 3.804 1.00 91.75 71 ASN A C 1
ATOM 577 O O . ASN A 1 71 ? 14.158 1.315 3.153 1.00 91.75 71 ASN A O 1
ATOM 581 N N . ASP A 1 72 ? 13.605 2.875 4.671 1.00 88.75 72 ASP A N 1
ATOM 582 C CA . ASP A 1 72 ? 14.971 3.348 4.952 1.00 88.75 72 ASP A CA 1
ATOM 583 C C . ASP A 1 72 ? 15.935 2.235 5.378 1.00 88.75 72 ASP A C 1
ATOM 585 O O . ASP A 1 72 ? 17.099 2.229 4.979 1.00 88.75 72 ASP A O 1
ATOM 589 N N . ALA A 1 73 ? 15.434 1.270 6.151 1.00 88.06 73 ALA A N 1
ATOM 590 C CA . ALA A 1 73 ? 16.186 0.116 6.637 1.00 88.06 73 ALA A CA 1
ATOM 591 C C . ALA A 1 73 ? 16.288 -1.010 5.594 1.00 88.06 73 ALA A C 1
ATOM 593 O O . ALA A 1 73 ? 16.758 -2.103 5.903 1.00 88.06 73 ALA A O 1
ATOM 594 N N . ASN A 1 74 ? 15.847 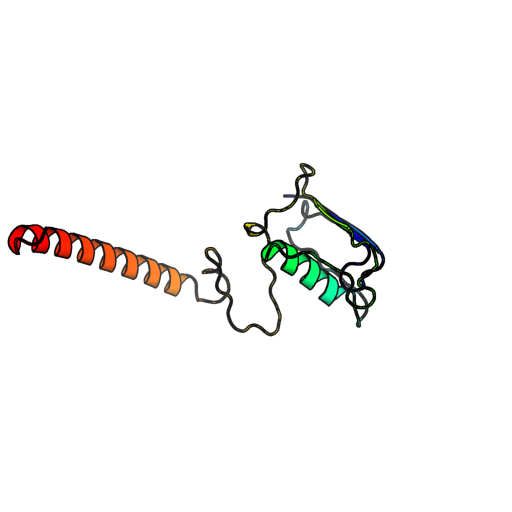-0.758 4.356 1.00 88.75 74 ASN A N 1
ATOM 595 C CA . ASN A 1 74 ? 15.776 -1.734 3.273 1.00 88.75 74 ASN A CA 1
ATOM 596 C C . ASN A 1 74 ? 14.822 -2.912 3.563 1.00 88.75 74 ASN A C 1
ATOM 598 O O . ASN A 1 74 ? 14.890 -3.936 2.881 1.00 88.75 74 ASN A O 1
ATOM 602 N N . ALA A 1 75 ? 13.934 -2.758 4.550 1.00 90.38 75 ALA A N 1
ATOM 603 C CA . ALA A 1 75 ? 12.907 -3.728 4.897 1.00 90.38 75 ALA A CA 1
ATOM 604 C C . ALA A 1 75 ? 11.638 -3.490 4.068 1.00 90.38 75 ALA A C 1
ATOM 606 O O . ALA A 1 75 ? 11.296 -2.348 3.745 1.00 90.38 75 ALA A O 1
ATOM 607 N N . SER A 1 76 ? 10.953 -4.578 3.718 1.00 90.56 76 SER A N 1
ATOM 608 C CA . SER A 1 76 ? 9.642 -4.524 3.070 1.00 90.56 76 SER A CA 1
ATOM 609 C C . SER A 1 76 ? 8.602 -3.939 4.022 1.00 90.56 76 SER A C 1
ATOM 611 O O . SER A 1 76 ? 8.671 -4.173 5.227 1.00 90.56 76 SER A O 1
ATOM 613 N N . LEU A 1 77 ? 7.634 -3.206 3.476 1.00 88.69 77 LEU A N 1
ATOM 614 C CA . LEU A 1 77 ? 6.493 -2.721 4.253 1.00 88.69 77 LEU A CA 1
ATOM 615 C C . LEU A 1 77 ? 5.584 -3.882 4.665 1.00 88.69 77 LEU A C 1
ATOM 617 O O . LEU A 1 77 ? 5.301 -4.762 3.844 1.00 88.69 77 LEU A O 1
ATOM 621 N N . ALA A 1 78 ? 5.104 -3.856 5.905 1.00 87.44 78 ALA A N 1
ATOM 622 C CA . ALA A 1 78 ? 4.084 -4.789 6.362 1.00 87.44 78 ALA A CA 1
ATOM 623 C C . ALA A 1 78 ? 2.694 -4.376 5.829 1.00 87.44 78 ALA A C 1
ATOM 625 O O . ALA A 1 78 ? 2.438 -3.177 5.656 1.00 87.44 78 ALA A O 1
ATOM 626 N N . PRO A 1 79 ? 1.778 -5.328 5.567 1.00 86.50 79 PRO A N 1
ATOM 627 C CA . PRO A 1 79 ? 0.425 -5.025 5.091 1.00 86.50 79 PRO A CA 1
ATOM 628 C C . PRO A 1 79 ? -0.320 -4.002 5.963 1.00 86.50 79 PRO A C 1
ATOM 630 O O . PRO A 1 79 ? -1.025 -3.138 5.445 1.00 86.50 79 PRO A O 1
ATOM 633 N N . GLU A 1 80 ? -0.105 -4.044 7.281 1.00 83.50 80 GLU A N 1
ATOM 634 C CA . GLU A 1 80 ? -0.761 -3.185 8.272 1.00 83.50 80 GLU A CA 1
ATOM 635 C C . GLU A 1 80 ? -0.203 -1.750 8.307 1.00 83.50 80 GLU A C 1
ATOM 637 O O . GLU A 1 80 ? -0.780 -0.879 8.964 1.00 83.50 80 GLU A O 1
ATOM 642 N N . GLU A 1 81 ? 0.925 -1.496 7.637 1.00 85.44 81 GLU A N 1
ATOM 643 C CA . GLU A 1 81 ? 1.541 -0.169 7.499 1.00 85.44 81 GLU A CA 1
ATOM 644 C C . GLU A 1 81 ? 1.007 0.601 6.283 1.00 85.44 81 GLU A C 1
ATOM 646 O O . GLU A 1 81 ? 1.298 1.789 6.121 1.00 85.44 81 GLU A O 1
ATOM 651 N N . ILE A 1 82 ? 0.228 -0.059 5.420 1.00 88.44 82 ILE A N 1
ATOM 652 C CA . ILE A 1 82 ? -0.281 0.505 4.173 1.00 88.44 82 ILE A CA 1
ATOM 653 C C . ILE A 1 82 ? -1.797 0.589 4.232 1.00 88.44 82 ILE A C 1
ATOM 655 O O . ILE A 1 82 ? -2.487 -0.364 4.581 1.00 88.44 82 ILE A O 1
ATOM 659 N N . PHE A 1 83 ? -2.326 1.733 3.810 1.00 87.06 83 PHE A N 1
ATOM 660 C CA . PHE A 1 83 ? -3.756 1.927 3.668 1.00 87.06 83 PHE A CA 1
ATOM 661 C C . PHE A 1 83 ? -4.065 2.675 2.372 1.00 87.06 83 PHE A C 1
ATOM 663 O O . PHE A 1 83 ? -3.588 3.791 2.157 1.00 87.06 83 PHE A O 1
ATOM 670 N N . VAL A 1 84 ? -4.845 2.048 1.488 1.00 88.12 84 VAL A N 1
ATOM 671 C CA . VAL A 1 84 ? -5.166 2.594 0.164 1.00 88.12 84 VAL A CA 1
ATOM 672 C C . VAL A 1 84 ? -6.601 3.105 0.136 1.00 88.12 84 VAL A C 1
ATOM 674 O O . VAL A 1 84 ? -7.554 2.334 0.227 1.00 88.12 84 VAL A O 1
ATOM 677 N N . ILE A 1 85 ? -6.747 4.415 -0.064 1.00 85.31 85 ILE A N 1
ATOM 678 C CA . ILE A 1 85 ? -8.045 5.076 -0.222 1.00 85.31 85 ILE A CA 1
ATOM 679 C C . ILE A 1 85 ? -8.439 5.070 -1.707 1.00 85.31 85 ILE A C 1
ATOM 681 O O . ILE A 1 85 ? -7.841 5.738 -2.549 1.00 85.31 85 ILE A O 1
ATOM 685 N N . LYS A 1 86 ? -9.480 4.311 -2.022 1.00 80.44 86 LYS A N 1
ATOM 686 C CA . LYS A 1 86 ? -10.265 4.302 -3.259 1.00 80.44 86 LYS A CA 1
ATOM 687 C C . LYS A 1 86 ? -11.282 5.454 -3.299 1.00 80.44 86 LYS A C 1
ATOM 689 O O . LYS A 1 86 ? -12.054 5.688 -2.376 1.00 80.44 86 LYS A O 1
ATOM 694 N N . SER A 1 87 ? -11.375 6.136 -4.431 1.00 74.69 87 SER A N 1
ATOM 695 C CA . SER A 1 87 ? -12.312 7.258 -4.600 1.00 74.69 87 SER A CA 1
ATOM 696 C C . SER A 1 87 ? -13.798 6.869 -4.577 1.00 74.69 87 SER A C 1
ATOM 698 O O . SER A 1 87 ? -14.645 7.742 -4.450 1.00 74.69 87 SER A O 1
ATOM 700 N N . TYR A 1 88 ? -14.119 5.586 -4.753 1.00 70.62 88 TYR A N 1
ATOM 701 C CA . TYR A 1 88 ? -15.487 5.071 -4.901 1.00 70.62 88 TYR A CA 1
ATOM 702 C C . TYR A 1 88 ? -15.989 4.281 -3.685 1.00 70.62 88 TYR A C 1
ATOM 704 O O . TYR A 1 88 ? -17.117 3.796 -3.700 1.00 70.62 88 TYR A O 1
ATOM 712 N N . VAL A 1 89 ? -15.162 4.117 -2.650 1.00 68.56 89 VAL A N 1
ATOM 713 C CA . VAL A 1 89 ? -15.564 3.466 -1.400 1.00 68.56 89 VAL A CA 1
ATOM 714 C C . VAL A 1 89 ? -15.992 4.562 -0.431 1.00 68.56 89 VAL A C 1
ATOM 716 O O . VAL A 1 89 ? -15.194 5.439 -0.104 1.00 68.56 89 VAL A O 1
ATOM 719 N N . ALA A 1 90 ? -17.265 4.530 -0.035 1.00 57.72 90 ALA A N 1
ATOM 720 C CA . ALA A 1 90 ? -17.876 5.554 0.809 1.00 57.72 90 ALA A CA 1
ATOM 721 C C . ALA A 1 90 ? -17.378 5.496 2.260 1.00 57.72 90 ALA A C 1
ATOM 723 O O . ALA A 1 90 ? -17.291 6.530 2.912 1.00 57.72 90 ALA A O 1
ATOM 724 N N . GLU A 1 91 ? -17.031 4.302 2.745 1.00 57.12 91 GLU A N 1
ATOM 725 C CA . GLU A 1 91 ? -16.669 4.041 4.135 1.00 57.12 91 GLU A CA 1
ATOM 726 C C . GLU A 1 91 ? -15.549 3.005 4.195 1.00 57.12 91 GLU A C 1
ATOM 728 O O . GLU A 1 91 ? -15.560 2.017 3.461 1.00 57.12 91 GLU A O 1
ATOM 733 N N . TYR A 1 92 ? -14.568 3.240 5.061 1.00 61.41 92 TYR A N 1
ATOM 734 C CA . TYR A 1 92 ? -13.476 2.306 5.288 1.00 61.41 92 TYR A CA 1
ATOM 735 C C . TYR A 1 92 ? -13.550 1.753 6.695 1.00 61.41 92 TYR A C 1
ATOM 737 O O . TYR A 1 92 ? -13.510 2.516 7.658 1.00 61.41 92 TYR A O 1
ATOM 745 N N . GLU A 1 93 ? -13.547 0.432 6.797 1.00 50.16 93 GLU A N 1
ATOM 746 C CA . GLU A 1 93 ? -13.289 -0.268 8.044 1.00 50.16 93 GLU A CA 1
ATOM 747 C C . GLU A 1 93 ? -11.851 -0.788 8.018 1.00 50.16 93 GLU A C 1
ATOM 749 O O . GLU A 1 93 ? -11.409 -1.445 7.077 1.00 50.16 93 GLU A O 1
ATOM 754 N N . SER A 1 94 ? -11.087 -0.459 9.048 1.00 54.31 94 SER A N 1
ATOM 755 C CA . SER A 1 94 ? -9.860 -1.170 9.391 1.00 54.31 94 SER A CA 1
ATOM 756 C C . SER A 1 94 ? -9.727 -1.144 10.901 1.00 54.31 94 SER A C 1
ATOM 758 O O . SER A 1 94 ? -10.184 -0.198 11.548 1.00 54.31 94 SER A O 1
ATOM 760 N N . ASP A 1 95 ? -9.058 -2.153 11.455 1.00 51.00 95 ASP A N 1
ATOM 761 C CA . ASP A 1 95 ? -8.817 -2.299 12.895 1.00 51.00 95 ASP A CA 1
ATOM 762 C C . ASP A 1 95 ? -8.102 -1.079 13.513 1.00 51.00 95 ASP A C 1
ATOM 764 O O . ASP A 1 95 ? -8.091 -0.895 14.729 1.00 51.00 95 ASP A O 1
ATOM 768 N N . LYS A 1 96 ? -7.527 -0.203 12.671 1.00 51.34 96 LYS A N 1
ATOM 769 C CA . LYS A 1 96 ? -6.937 1.093 13.048 1.00 51.34 96 LYS A CA 1
ATOM 770 C C . LYS A 1 96 ? -7.609 2.310 12.370 1.00 51.34 96 LYS A C 1
ATOM 772 O O . LYS A 1 96 ? -7.221 3.449 12.638 1.00 51.34 96 LYS A O 1
ATOM 777 N N . VAL A 1 97 ? -8.621 2.110 11.515 1.00 48.94 97 VAL A N 1
ATOM 778 C CA . VAL A 1 97 ? -9.303 3.134 10.676 1.00 48.94 97 VAL A CA 1
ATOM 779 C C . VAL A 1 97 ? -10.634 3.558 11.261 1.00 48.94 97 VAL A C 1
ATOM 781 O O . VAL A 1 97 ? -11.623 3.870 10.619 1.00 48.94 97 VAL A O 1
ATOM 784 N N . SER A 1 98 ? -10.623 3.743 12.549 1.00 45.06 98 SER A N 1
ATOM 785 C CA . SER A 1 98 ? -11.693 4.444 13.208 1.00 45.06 98 SER A CA 1
ATOM 786 C C . SER A 1 98 ? -11.522 5.979 12.990 1.00 45.06 98 SER A C 1
ATOM 788 O O . SER A 1 98 ? -12.325 6.794 13.430 1.00 45.06 98 SER A O 1
ATOM 790 N N . THR A 1 99 ? -10.473 6.441 12.290 1.00 50.03 99 THR A N 1
ATOM 791 C CA . THR A 1 99 ? -10.048 7.861 12.274 1.00 50.03 99 THR A CA 1
ATOM 792 C C . THR A 1 99 ? -10.264 8.604 10.948 1.00 50.03 99 THR A C 1
ATOM 794 O O . THR A 1 99 ? -9.945 9.787 10.885 1.00 50.03 99 THR A O 1
ATOM 797 N N . LEU A 1 100 ? -10.785 7.972 9.888 1.00 50.25 100 LEU A N 1
ATOM 798 C CA . LEU A 1 100 ? -10.859 8.638 8.573 1.00 50.25 100 LEU A CA 1
ATOM 799 C C . LEU A 1 100 ? -12.213 9.265 8.216 1.00 50.25 100 LEU A C 1
ATOM 801 O O . LEU A 1 100 ? -12.207 10.205 7.429 1.00 50.25 100 LEU A O 1
ATOM 805 N N . LEU A 1 101 ? -13.346 8.815 8.772 1.00 51.66 101 LEU A N 1
ATOM 806 C CA . LEU A 1 101 ? -14.669 9.268 8.293 1.00 51.66 101 LEU A CA 1
ATOM 807 C C . LEU A 1 101 ? -15.729 9.555 9.367 1.00 51.66 101 LEU A C 1
ATOM 809 O O . LEU A 1 101 ? -16.863 9.878 9.032 1.00 51.66 101 LEU A O 1
ATOM 813 N N . VAL A 1 102 ? -15.379 9.521 10.652 1.00 51.06 102 VAL A N 1
ATOM 814 C CA . VAL A 1 102 ? -16.313 9.868 11.732 1.00 51.06 102 VAL A CA 1
ATOM 815 C C . VAL A 1 102 ? -15.719 11.010 12.532 1.00 51.06 102 VAL A C 1
ATOM 817 O O . VAL A 1 102 ? -14.535 10.985 12.873 1.00 51.06 102 VAL A O 1
ATOM 820 N N . ASN A 1 103 ? -16.537 12.027 12.808 1.00 60.50 103 ASN A N 1
ATOM 821 C CA . ASN A 1 103 ? -16.194 13.103 13.727 1.00 60.50 103 ASN A CA 1
ATOM 822 C C . ASN A 1 103 ? -15.545 12.497 14.985 1.00 60.50 103 ASN A C 1
ATOM 824 O O . ASN A 1 103 ? -16.154 11.730 15.731 1.00 60.50 103 ASN A O 1
ATOM 828 N N . LYS A 1 104 ? -14.266 12.817 15.165 1.00 56.59 104 LYS A N 1
ATOM 829 C CA . LYS A 1 104 ? -13.370 12.193 16.138 1.00 56.59 104 LYS A CA 1
ATOM 830 C C . LYS A 1 104 ? -13.859 12.350 17.578 1.00 56.59 104 LYS A C 1
ATOM 832 O O . LYS A 1 104 ? -13.540 11.507 18.413 1.00 56.59 104 LYS A O 1
ATOM 837 N N . GLU A 1 105 ? -14.606 13.412 17.865 1.00 66.44 105 GLU A N 1
ATOM 838 C CA . GLU A 1 105 ? -15.200 13.661 19.181 1.00 66.44 105 GLU A CA 1
ATOM 839 C C . GLU A 1 105 ? -16.317 12.655 19.464 1.00 66.44 105 GLU A C 1
ATOM 841 O O . GLU A 1 105 ? -16.226 11.921 20.446 1.00 66.44 105 GLU A O 1
ATOM 846 N N . LEU A 1 106 ? -17.266 12.508 18.532 1.00 63.12 106 LEU A N 1
ATOM 847 C CA . LEU A 1 106 ? -18.350 11.519 18.614 1.00 63.12 106 LEU A CA 1
ATOM 848 C C . LEU A 1 106 ? -17.821 10.089 18.712 1.00 63.12 106 LEU A C 1
ATOM 850 O O . LEU A 1 106 ? -18.385 9.257 19.417 1.00 63.12 106 LEU A O 1
ATOM 854 N N . ARG A 1 107 ? -16.711 9.792 18.030 1.00 67.88 107 ARG A N 1
ATOM 855 C CA . ARG A 1 107 ? -16.113 8.459 18.091 1.00 67.88 107 ARG A CA 1
ATOM 856 C C . ARG A 1 107 ? -15.500 8.148 19.455 1.00 67.88 107 ARG A C 1
ATOM 858 O O . ARG A 1 107 ? -15.700 7.058 19.974 1.00 67.88 107 ARG A O 1
ATOM 865 N N . LYS A 1 108 ? -14.766 9.098 20.038 1.00 72.56 108 LYS A N 1
ATOM 866 C CA . LYS A 1 108 ? -14.195 8.936 21.383 1.00 72.56 108 LYS A CA 1
ATOM 867 C C . LYS A 1 108 ? -15.281 8.829 22.441 1.00 72.56 108 LYS A C 1
ATOM 869 O O . LYS A 1 108 ? -15.154 8.041 23.372 1.00 72.56 108 LYS A O 1
ATOM 874 N N . GLU A 1 109 ? -16.334 9.618 22.283 1.00 77.44 109 GLU A N 1
ATOM 875 C CA . GLU A 1 109 ? -17.501 9.561 23.150 1.00 77.44 109 GLU A CA 1
ATOM 876 C C . GLU A 1 109 ? -18.176 8.185 23.054 1.00 77.44 109 GLU A C 1
ATOM 878 O O . GLU A 1 109 ? -18.385 7.535 24.075 1.00 77.44 109 GLU A O 1
ATOM 883 N N . TYR A 1 110 ? -18.392 7.676 21.837 1.00 76.75 110 TYR A N 1
ATOM 884 C CA . TYR A 1 110 ? -18.916 6.331 21.593 1.00 76.75 110 TYR A CA 1
ATOM 885 C C . TYR A 1 110 ? -18.042 5.222 22.204 1.00 76.75 110 TYR A C 1
ATOM 887 O O . TYR A 1 110 ? -18.558 4.368 22.923 1.00 76.75 110 TYR A O 1
ATOM 895 N N . GLU A 1 111 ? -16.726 5.243 21.962 1.00 81.56 111 GLU A N 1
ATOM 896 C CA . GLU A 1 111 ? -15.787 4.240 22.490 1.00 81.56 111 GLU A CA 1
ATOM 897 C C . GLU A 1 111 ? -15.766 4.243 24.026 1.00 81.56 111 GLU A C 1
ATOM 899 O O . GLU A 1 111 ? -15.869 3.185 24.646 1.00 81.56 111 GLU A O 1
ATOM 904 N N . SER A 1 112 ? -15.739 5.424 24.653 1.00 85.81 112 SER A N 1
ATOM 905 C CA . SER A 1 112 ? -15.758 5.549 26.115 1.00 85.81 112 SER A CA 1
ATOM 906 C C . SER A 1 112 ? -17.071 5.057 26.726 1.00 85.81 112 SER A C 1
ATOM 908 O O . SER A 1 112 ? -17.054 4.367 27.746 1.00 85.81 112 SER A O 1
ATOM 910 N N . ILE A 1 113 ? -18.211 5.401 26.116 1.00 87.00 113 ILE A N 1
ATOM 911 C CA . ILE A 1 113 ? -19.532 4.953 26.575 1.00 87.00 113 ILE A CA 1
ATOM 912 C C . ILE A 1 113 ? -19.637 3.430 26.461 1.00 87.00 113 ILE A C 1
ATOM 914 O O . ILE A 1 113 ? -20.116 2.770 27.385 1.00 87.00 113 ILE A O 1
ATOM 918 N N . TYR A 1 114 ? -19.170 2.862 25.349 1.00 87.56 114 TYR A N 1
ATOM 919 C CA . TYR A 1 114 ? -19.233 1.427 25.105 1.00 87.56 114 TYR A CA 1
ATOM 920 C C . TYR A 1 114 ? -18.365 0.633 26.089 1.00 87.56 114 TYR A C 1
ATOM 922 O O . TYR A 1 114 ? -18.836 -0.348 26.670 1.00 87.56 114 TYR A O 1
ATOM 930 N N . GLU A 1 115 ? -17.131 1.080 26.344 1.00 90.94 115 GLU A N 1
ATOM 931 C CA . GLU A 1 115 ? -16.251 0.455 27.337 1.00 90.94 115 GLU A CA 1
ATOM 932 C C . GLU A 1 115 ? -16.853 0.470 28.747 1.00 90.94 115 GLU A C 1
ATOM 934 O O . GLU A 1 115 ? -16.762 -0.519 29.480 1.00 90.94 115 GLU A O 1
ATOM 939 N N . ASP A 1 116 ? -17.483 1.576 29.140 1.00 92.94 116 ASP A N 1
ATOM 940 C CA . ASP A 1 116 ? -18.119 1.697 30.451 1.00 92.94 116 ASP A CA 1
ATOM 941 C C . ASP A 1 116 ? -19.361 0.808 30.582 1.00 92.94 116 ASP A C 1
ATOM 943 O O . ASP A 1 116 ? -19.579 0.196 31.637 1.00 92.94 116 ASP A O 1
ATOM 947 N N . ILE A 1 117 ? -20.166 0.695 29.520 1.00 90.38 117 ILE A N 1
ATOM 948 C CA . ILE A 1 117 ? -21.306 -0.228 29.459 1.00 90.38 117 ILE A CA 1
ATOM 949 C C . ILE A 1 117 ? -20.819 -1.670 29.586 1.00 90.38 117 ILE A C 1
ATOM 951 O O . ILE A 1 117 ? -21.383 -2.428 30.382 1.00 90.38 117 ILE A O 1
ATOM 955 N N . ASP A 1 118 ? -19.765 -2.051 28.860 1.00 92.44 118 ASP A N 1
ATOM 956 C CA . ASP A 1 118 ? -19.246 -3.414 28.919 1.00 92.44 118 ASP A CA 1
ATOM 957 C C . ASP A 1 118 ? -18.656 -3.727 30.299 1.00 92.44 118 ASP A C 1
ATOM 959 O O . ASP A 1 118 ? -19.026 -4.731 30.905 1.00 92.44 118 ASP A O 1
ATOM 963 N N . LYS A 1 119 ? -17.869 -2.823 30.899 1.00 94.19 119 LYS A N 1
ATOM 964 C CA . LYS A 1 119 ? -17.368 -2.990 32.279 1.00 94.19 119 LYS A CA 1
ATOM 965 C C . LYS A 1 119 ? -18.504 -3.195 33.283 1.00 94.19 119 LYS A C 1
ATOM 967 O O . LYS A 1 119 ? -18.443 -4.109 34.112 1.00 94.19 119 LYS A O 1
ATOM 972 N N . LYS A 1 120 ? -19.559 -2.375 33.212 1.00 93.81 120 LYS A N 1
ATOM 973 C CA . LYS A 1 120 ? -20.734 -2.499 34.094 1.00 93.81 120 LYS A CA 1
ATOM 974 C C . LYS A 1 120 ? -21.478 -3.811 33.859 1.00 93.81 120 LYS A C 1
ATOM 976 O O . LYS A 1 120 ? -21.815 -4.493 34.827 1.00 93.81 120 LYS A O 1
ATOM 981 N N . LYS A 1 121 ? -21.679 -4.199 32.599 1.00 91.94 121 LYS A N 1
ATOM 982 C CA . LYS A 1 121 ? -22.287 -5.475 32.202 1.00 91.94 121 LYS A CA 1
ATOM 983 C C . LYS A 1 121 ? -21.484 -6.662 32.727 1.00 91.94 121 LYS A C 1
ATOM 985 O O . LYS A 1 121 ? -22.064 -7.550 33.343 1.00 91.94 121 LYS A O 1
ATOM 990 N N . GLN A 1 122 ? -20.164 -6.672 32.551 1.00 92.06 122 GLN A N 1
ATOM 991 C CA . GLN A 1 122 ? -19.294 -7.742 33.042 1.00 92.06 122 GLN A CA 1
ATOM 992 C C . GLN A 1 122 ? -19.339 -7.847 34.567 1.00 92.06 122 GLN A C 1
ATOM 994 O O . GLN A 1 122 ? -19.426 -8.947 35.112 1.00 92.06 122 GLN A O 1
ATOM 999 N N . ASN A 1 123 ? -19.341 -6.715 35.273 1.00 91.25 123 ASN A N 1
ATOM 1000 C CA . ASN A 1 123 ? -19.434 -6.711 36.731 1.00 91.25 123 ASN A CA 1
ATOM 1001 C C . ASN A 1 123 ? -20.803 -7.218 37.221 1.00 91.25 123 ASN A C 1
ATOM 1003 O O . ASN A 1 123 ? -20.878 -8.032 38.142 1.00 91.25 123 ASN A O 1
ATOM 1007 N N . LEU A 1 124 ? -21.888 -6.804 36.559 1.00 89.19 124 LEU A N 1
ATOM 1008 C CA . LEU A 1 124 ? -23.235 -7.305 36.823 1.00 89.19 124 LEU A CA 1
ATOM 1009 C C . LEU A 1 124 ? -23.322 -8.817 36.585 1.00 89.19 124 LEU A C 1
ATOM 1011 O O . LEU A 1 124 ? -23.774 -9.543 37.465 1.00 89.19 124 LEU A O 1
ATOM 1015 N N . LEU A 1 125 ? -22.833 -9.304 35.442 1.00 88.75 125 LEU A N 1
ATOM 1016 C CA . LEU A 1 125 ? -22.795 -10.732 35.119 1.00 88.75 125 LEU A CA 1
ATOM 1017 C C . LEU A 1 125 ? -21.962 -11.516 36.134 1.00 88.75 125 LEU A C 1
ATOM 1019 O O . LEU A 1 125 ? -22.380 -12.583 36.575 1.00 88.75 125 LEU A O 1
ATOM 1023 N N . LYS A 1 126 ? -20.816 -10.980 36.564 1.00 86.94 126 LYS A N 1
ATOM 1024 C CA . LYS A 1 126 ? -19.978 -11.592 37.601 1.00 86.94 126 LYS A CA 1
ATOM 1025 C C . LYS A 1 126 ? -20.723 -11.728 38.929 1.00 86.94 126 LYS A C 1
ATOM 1027 O O . LYS A 1 126 ? -20.583 -12.748 39.599 1.00 86.94 126 LYS A O 1
ATOM 1032 N N . ASN A 1 127 ? -21.521 -10.732 39.306 1.00 86.38 127 ASN A N 1
ATOM 1033 C CA . ASN A 1 127 ? -22.316 -10.772 40.532 1.00 86.38 127 ASN A CA 1
ATOM 1034 C C . ASN A 1 127 ? -23.538 -11.690 40.402 1.00 86.38 127 ASN A C 1
ATOM 1036 O O . ASN A 1 127 ? -23.804 -12.477 41.305 1.00 86.38 127 ASN A O 1
ATOM 1040 N N . LEU A 1 128 ? -24.228 -11.671 39.261 1.00 84.50 128 LEU A N 1
ATOM 1041 C CA . LEU A 1 128 ? -25.344 -12.574 38.980 1.00 84.50 128 LEU A CA 1
ATOM 1042 C C . LEU A 1 128 ? -24.898 -14.038 38.936 1.00 84.50 128 LEU A C 1
ATOM 1044 O O . LEU A 1 128 ? -25.588 -14.885 39.494 1.00 84.50 128 LEU A O 1
ATOM 1048 N N . LYS A 1 129 ? -23.726 -14.350 38.366 1.00 82.06 129 LYS A N 1
ATOM 1049 C CA . LYS A 1 129 ? -23.142 -15.704 38.403 1.00 82.06 129 LYS A CA 1
ATOM 1050 C C . LYS A 1 129 ? -22.930 -16.211 39.831 1.00 82.06 129 LYS A C 1
ATOM 1052 O O . LYS A 1 129 ? -23.210 -17.368 40.115 1.00 82.06 129 LYS A O 1
ATOM 1057 N N . LYS A 1 130 ? -22.506 -15.340 40.755 1.00 80.44 130 LYS A N 1
ATOM 1058 C CA . LYS A 1 130 ? -22.345 -15.712 42.173 1.00 80.44 130 LYS A CA 1
ATOM 1059 C C . LYS A 1 130 ? -23.670 -16.069 42.853 1.00 80.44 130 LYS A C 1
ATOM 1061 O O . LYS A 1 130 ? -23.667 -16.908 43.743 1.00 80.44 130 LYS A O 1
ATOM 1066 N N . ILE A 1 131 ? -24.770 -15.421 42.466 1.00 82.12 131 ILE A N 1
ATO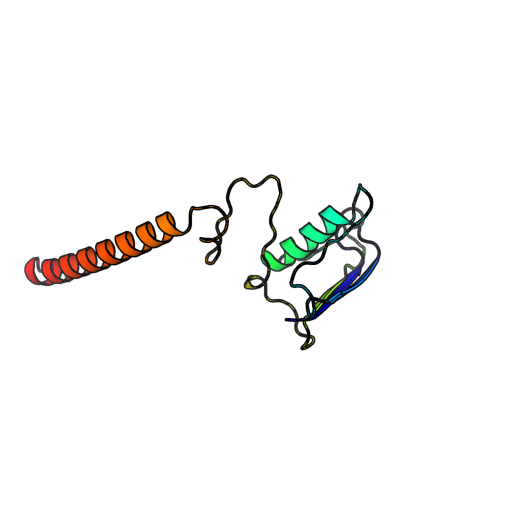M 1067 C CA . ILE A 1 131 ? -26.076 -15.544 43.140 1.00 82.12 131 ILE A CA 1
ATOM 1068 C C . ILE A 1 131 ? -26.961 -16.613 42.481 1.00 82.12 131 ILE A C 1
ATOM 1070 O O . ILE A 1 131 ? -27.713 -17.301 43.160 1.00 82.12 131 ILE A O 1
ATOM 1074 N N . SER A 1 132 ? 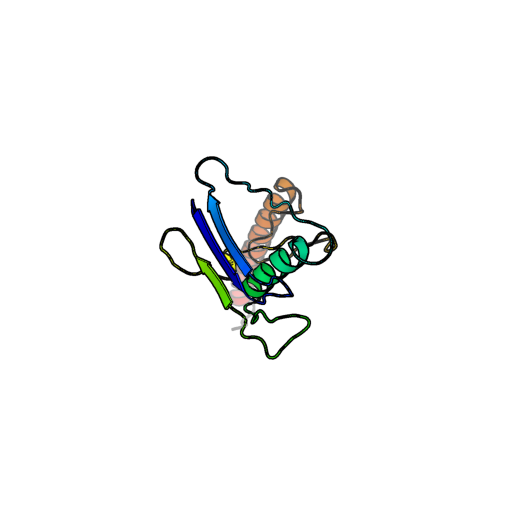-26.869 -16.773 41.161 1.00 77.69 132 SER A N 1
ATOM 1075 C CA . SER A 1 132 ? -27.745 -17.650 40.370 1.00 77.69 132 SER A CA 1
ATOM 1076 C C . SER A 1 132 ? -27.333 -19.125 40.358 1.00 77.69 132 SER A C 1
ATOM 1078 O O . SER A 1 132 ? -28.034 -19.940 39.767 1.00 77.69 132 SER A O 1
ATOM 1080 N N . GLY A 1 133 ? -26.202 -19.487 40.973 1.00 66.62 133 GLY A N 1
ATOM 1081 C CA . GLY A 1 133 ? -25.713 -20.872 41.002 1.00 66.62 133 GLY A CA 1
ATOM 1082 C C . GLY A 1 133 ? -25.239 -21.415 39.646 1.00 66.62 133 GLY A C 1
ATOM 1083 O O . GLY A 1 133 ? -24.853 -22.580 39.564 1.00 66.62 133 GLY A O 1
ATOM 1084 N N . PHE A 1 134 ? -25.224 -20.591 38.594 1.00 62.53 134 PHE A N 1
ATOM 1085 C CA . PHE A 1 134 ? -24.623 -20.926 37.305 1.00 62.53 134 PHE A CA 1
ATOM 1086 C C . PHE A 1 134 ? -23.088 -20.871 37.405 1.00 62.53 134 PHE A C 1
ATOM 1088 O O . PHE A 1 134 ? -22.518 -19.808 37.664 1.00 62.53 134 PHE A O 1
ATOM 1095 N N . LYS A 1 135 ? -22.426 -22.016 37.182 1.00 60.47 135 LYS A N 1
ATOM 1096 C CA . LYS A 1 135 ? -21.004 -22.070 36.798 1.00 60.47 135 LYS A CA 1
ATOM 1097 C C . LYS A 1 135 ? -20.846 -21.599 35.353 1.00 60.47 135 LYS A C 1
ATOM 1099 O O . LYS A 1 135 ? -21.609 -22.106 34.505 1.00 60.47 135 LYS A O 1
#

Radius of gyration: 22.44 Å; chains: 1; bounding box: 44×40×63 Å